Protein AF-A0A321LR96-F1 (afdb_monomer)

Mean predicted aligned error: 14.65 Å

Foldseek 3Di:
DDDPDDDDDPPPPPPPPVPPVNVVVVVVVVVVVVVVVVVVVVVVVVVVVVVVCVVVVVVVVVVVVVVVVVVVVVLVVQLVVCCVPPHNVVSNVVSVVVVVVVVVVVVVVVVVVVVPPPPDPVVVVVVVVVVVVVVVVVD

pLDDT: mean 81.4, std 16.48, range [43.97, 98.44]

Solvent-accessible surface area (backbone atoms only — not comparable to full-atom values): 8122 Å² total; per-residue (Å²): 136,88,91,86,76,90,89,82,76,85,72,74,73,79,72,77,64,73,44,75,67,51,58,49,49,49,52,51,53,52,50,55,48,51,54,52,49,54,50,51,49,52,50,48,53,52,50,50,57,53,59,67,44,50,67,56,53,53,54,51,53,54,49,50,56,52,48,50,55,51,49,53,52,50,50,51,52,53,25,62,71,40,18,87,80,64,35,59,74,54,22,45,51,54,54,49,50,55,52,47,53,53,50,52,51,53,49,52,51,50,52,55,53,56,73,66,54,74,90,57,69,61,72,62,54,52,55,61,50,51,56,54,53,56,59,62,73,77,109

Sequence (139 aa):
MREARVLESGTYVGGSRESITDLLGDLVGNSAALVRDELALARCEVSDKITGLRPGILLVAVGAVISLGSLLTLSAAAVIALAPAIGWPASALVIGLALGLVSMTVILIGVNKIRRLNLAPAQTIETLIEDKEWLKQLT

Secondary structure (DSSP, 8-state):
-------------------HHHHHHHHHHHHHHHHHHHHHHHHHHHHHHHHHHHHHHHHHHHHHHHHHHHHHHHHHHHHHHHHHHH-HHHHHHHHHHHHHHHHHHHHHHHHHHHHHS--S-HHHHHHHHHHHHHHHH--

Structure (mmCIF, N/CA/C/O backbone):
data_AF-A0A321LR96-F1
#
_entry.id   AF-A0A321LR96-F1
#
loop_
_atom_site.group_PDB
_atom_site.id
_atom_site.type_symbol
_atom_site.label_atom_id
_atom_site.label_alt_id
_atom_site.label_comp_id
_atom_site.label_asym_id
_atom_site.label_entity_id
_atom_site.label_seq_id
_atom_site.pdbx_PDB_ins_code
_atom_site.Cartn_x
_atom_site.Cartn_y
_atom_site.Cartn_z
_atom_site.occupancy
_atom_site.B_iso_or_equiv
_atom_site.auth_seq_id
_atom_site.auth_comp_id
_atom_site.auth_asym_id
_atom_site.auth_atom_id
_atom_site.pdbx_PDB_model_num
ATOM 1 N N . MET A 1 1 ? -49.621 6.742 98.179 1.00 54.88 1 MET A N 1
ATOM 2 C CA . MET A 1 1 ? -49.679 7.910 97.274 1.00 54.88 1 MET A CA 1
ATOM 3 C C . MET A 1 1 ? -48.364 7.996 96.523 1.00 54.88 1 MET A C 1
ATOM 5 O O . MET A 1 1 ? -47.341 7.886 97.177 1.00 54.88 1 MET A O 1
ATOM 9 N N . ARG A 1 2 ? -48.442 8.254 95.209 1.00 60.09 2 ARG A N 1
ATOM 10 C CA . ARG A 1 2 ? -47.348 8.636 94.297 1.00 60.09 2 ARG A CA 1
ATOM 11 C C . ARG A 1 2 ? -46.261 7.591 94.057 1.00 60.09 2 ARG A C 1
ATOM 13 O O . ARG A 1 2 ? -45.240 7.686 94.702 1.00 60.09 2 ARG A O 1
ATOM 20 N N . GLU A 1 3 ? -46.469 6.732 93.060 1.00 56.41 3 GLU A N 1
ATOM 21 C CA . GLU A 1 3 ? -45.490 6.423 91.996 1.00 56.41 3 GLU A CA 1
ATOM 22 C C . GLU A 1 3 ? -46.288 5.958 90.765 1.00 56.41 3 GLU A C 1
ATOM 24 O O . GLU A 1 3 ? -46.431 4.778 90.475 1.00 56.41 3 GLU A O 1
ATOM 29 N N . ALA A 1 4 ? -46.931 6.920 90.100 1.00 65.50 4 ALA A N 1
ATOM 30 C CA . ALA A 1 4 ? -47.617 6.732 88.826 1.00 65.50 4 ALA A CA 1
ATOM 31 C C . ALA A 1 4 ? -46.972 7.681 87.817 1.00 65.50 4 ALA A C 1
ATOM 33 O O . ALA A 1 4 ? -47.407 8.822 87.664 1.00 65.50 4 ALA A O 1
ATOM 34 N N . ARG A 1 5 ? -45.868 7.248 87.212 1.00 71.88 5 ARG A N 1
ATOM 35 C CA . ARG A 1 5 ? -45.259 7.836 86.013 1.00 71.88 5 ARG A CA 1
ATOM 36 C C . ARG A 1 5 ? -44.144 6.894 85.568 1.00 71.88 5 ARG A C 1
ATOM 38 O O . ARG A 1 5 ? -43.476 6.361 86.441 1.00 71.88 5 ARG A O 1
ATOM 45 N N . VAL A 1 6 ? -43.915 6.781 84.258 1.00 66.31 6 VAL A N 1
ATOM 46 C CA . VAL A 1 6 ? -43.011 5.823 83.585 1.00 66.31 6 VAL A CA 1
ATOM 47 C C . VAL A 1 6 ? -43.766 4.503 83.375 1.00 66.31 6 VAL A C 1
ATOM 49 O O . VAL A 1 6 ? -43.871 3.695 84.281 1.00 66.31 6 VAL A O 1
ATOM 52 N N . LEU A 1 7 ? -44.487 4.295 82.269 1.00 55.72 7 LEU A N 1
ATOM 53 C CA . LEU A 1 7 ? -43.957 4.121 80.914 1.00 55.72 7 LEU A CA 1
ATOM 54 C C . LEU A 1 7 ? -44.963 4.640 79.863 1.00 55.72 7 LEU A C 1
ATOM 56 O O . LEU A 1 7 ? -45.869 3.923 79.450 1.00 55.72 7 LEU A O 1
ATOM 60 N N . GLU A 1 8 ? -44.790 5.879 79.409 1.00 63.78 8 GLU A N 1
ATOM 61 C CA . GLU A 1 8 ? -45.280 6.297 78.093 1.00 63.78 8 GLU A CA 1
ATOM 62 C C . GLU A 1 8 ? -44.093 6.429 77.142 1.00 63.78 8 GLU A C 1
ATOM 64 O O . GLU A 1 8 ? -42.972 6.720 77.559 1.00 63.78 8 GLU A O 1
ATOM 69 N N . SER A 1 9 ? -44.398 6.258 75.858 1.00 54.41 9 SER A N 1
ATOM 70 C CA . SER A 1 9 ? -43.528 6.327 74.683 1.00 54.41 9 SER A CA 1
ATOM 71 C C . SER A 1 9 ? -42.732 5.059 74.357 1.00 54.41 9 SER A C 1
ATOM 73 O O . SER A 1 9 ? -41.507 5.012 74.367 1.00 54.41 9 SER A O 1
ATOM 75 N N . GLY A 1 10 ? -43.466 4.044 73.889 1.00 49.94 10 GLY A N 1
ATOM 76 C CA . GLY A 1 10 ? -43.019 3.350 72.686 1.00 49.94 10 GLY A CA 1
ATOM 77 C C . GLY A 1 10 ? -42.857 4.390 71.579 1.00 49.94 10 GLY A C 1
ATOM 78 O O . GLY A 1 10 ? -43.822 4.763 70.913 1.00 49.94 10 GLY A O 1
ATOM 79 N N . THR A 1 11 ? -41.645 4.914 71.433 1.00 48.94 11 THR A N 1
ATOM 80 C CA . THR A 1 11 ? -41.204 5.563 70.209 1.00 48.94 11 THR A CA 1
ATOM 81 C C . THR A 1 11 ? -41.295 4.506 69.122 1.00 48.94 11 THR A C 1
ATOM 83 O O . THR A 1 11 ? -40.403 3.680 68.940 1.00 48.94 11 THR A O 1
ATOM 86 N N . TYR A 1 12 ? -42.415 4.511 68.402 1.00 53.28 12 TYR A N 1
ATOM 87 C CA . TYR A 1 12 ? -42.432 4.041 67.032 1.00 53.28 12 TYR A CA 1
ATOM 88 C C . TYR A 1 12 ? -41.338 4.839 66.332 1.00 53.28 12 TYR A C 1
ATOM 90 O O . TYR A 1 12 ? -41.526 6.009 66.001 1.00 53.28 12 TYR A O 1
ATOM 98 N N . VAL A 1 13 ? -40.156 4.230 66.198 1.00 55.22 13 VAL A N 1
ATOM 99 C CA . VAL A 1 13 ? -39.191 4.603 65.172 1.00 55.22 13 VAL A CA 1
ATOM 100 C C . VAL A 1 13 ? -40.034 4.640 63.916 1.00 55.22 13 VAL A C 1
ATOM 102 O O . VAL A 1 13 ? -40.546 3.602 63.492 1.00 55.22 13 VAL A O 1
ATOM 105 N N . GLY A 1 14 ? -40.307 5.855 63.438 1.00 49.41 14 GLY A N 1
ATOM 106 C CA . GLY A 1 14 ? -40.966 6.087 62.174 1.00 49.41 14 GLY A CA 1
ATOM 107 C C . GLY A 1 14 ? -40.152 5.320 61.161 1.00 49.41 14 GLY A C 1
ATOM 108 O O . GLY A 1 14 ? -39.076 5.754 60.763 1.00 49.41 14 GLY A O 1
ATOM 109 N N . GLY A 1 15 ? -40.626 4.118 60.847 1.00 50.62 15 GLY A N 1
ATOM 110 C CA . GLY A 1 15 ? -40.134 3.348 59.744 1.00 50.62 15 GLY A CA 1
ATOM 111 C C . GLY A 1 15 ? -40.473 4.185 58.537 1.00 50.62 15 GLY A C 1
ATOM 112 O O . GLY A 1 15 ? -41.575 4.074 57.999 1.00 50.62 15 GLY A O 1
ATOM 113 N N . SER A 1 16 ? -39.519 5.001 58.105 1.00 55.34 16 SER A N 1
ATOM 114 C CA . SER A 1 16 ? -39.276 5.183 56.689 1.00 55.34 16 SER A CA 1
ATOM 115 C C . SER A 1 16 ? -39.024 3.778 56.154 1.00 55.34 16 SER A C 1
ATOM 117 O O . SER A 1 16 ? -37.892 3.326 56.037 1.00 55.34 16 SER A O 1
ATOM 119 N N . ARG A 1 17 ? -40.112 3.021 55.958 1.00 56.09 17 ARG A N 1
ATOM 120 C CA . ARG A 1 17 ? -40.147 1.930 55.006 1.00 56.09 17 ARG A CA 1
ATOM 121 C C . ARG A 1 17 ? -39.707 2.626 53.738 1.00 56.09 17 ARG A C 1
ATOM 123 O O . ARG A 1 17 ? -40.498 3.405 53.208 1.00 56.09 17 ARG A O 1
ATOM 130 N N . GLU A 1 18 ? -38.447 2.448 53.352 1.00 58.53 18 GLU A N 1
ATOM 131 C CA . GLU A 1 18 ? -38.026 2.744 51.990 1.00 58.53 18 GLU A CA 1
ATOM 132 C C . GLU A 1 18 ? -39.157 2.260 51.102 1.00 58.53 18 GLU A C 1
ATOM 134 O O . GLU A 1 18 ? -39.585 1.099 51.174 1.00 58.53 18 GLU A O 1
ATOM 139 N N . SER A 1 19 ? -39.768 3.213 50.407 1.00 77.00 19 SER A N 1
ATOM 140 C CA . SER A 1 19 ? -40.877 2.882 49.543 1.00 77.00 19 SER A CA 1
ATOM 141 C C . SER A 1 19 ? -40.336 1.894 48.516 1.00 77.00 19 SER A C 1
ATOM 143 O O . SER A 1 19 ? -39.192 2.009 48.080 1.00 77.00 19 SER A O 1
ATOM 145 N N . ILE A 1 20 ? -41.153 0.945 48.064 1.00 75.75 20 ILE A N 1
ATOM 146 C CA . ILE A 1 20 ? -40.806 0.115 46.897 1.00 75.75 20 ILE A CA 1
ATOM 147 C C . ILE A 1 20 ? -40.388 1.021 45.717 1.00 75.75 20 ILE A C 1
ATOM 149 O O . ILE A 1 20 ? -39.554 0.644 44.901 1.00 75.75 20 ILE A O 1
ATOM 153 N N . THR A 1 21 ? -40.908 2.252 45.677 1.00 76.94 21 THR A N 1
ATOM 154 C CA . THR A 1 21 ? -40.509 3.320 44.756 1.00 76.94 21 THR A CA 1
ATOM 155 C C . THR A 1 21 ? -39.062 3.805 44.937 1.00 76.94 21 THR A C 1
ATOM 157 O O . THR A 1 21 ? -38.405 4.039 43.928 1.00 76.94 21 THR A O 1
ATOM 160 N N . ASP A 1 22 ? -38.550 3.920 46.166 1.00 75.56 22 ASP A N 1
ATOM 161 C CA . ASP A 1 22 ? -37.155 4.321 46.427 1.00 75.56 22 ASP A CA 1
ATOM 162 C C . ASP A 1 22 ? -36.179 3.211 46.017 1.00 75.56 22 ASP A C 1
ATOM 164 O O . ASP A 1 22 ? -35.215 3.472 45.305 1.00 75.56 22 ASP A O 1
ATOM 168 N N . LEU A 1 23 ? -36.487 1.950 46.348 1.00 80.94 23 LEU A N 1
ATOM 169 C CA . LEU A 1 23 ? -35.664 0.795 45.957 1.00 80.94 23 LEU A CA 1
ATOM 170 C C . LEU A 1 23 ? -35.618 0.593 44.433 1.00 80.94 23 LEU A C 1
ATOM 172 O O . LEU A 1 23 ? -34.592 0.198 43.881 1.00 80.94 23 LEU A O 1
ATOM 176 N N . LEU A 1 24 ? -36.726 0.870 43.735 1.00 79.19 24 LEU A N 1
ATOM 177 C CA . LEU A 1 24 ? -36.762 0.875 42.270 1.00 79.19 24 LEU A CA 1
ATOM 178 C C . LEU A 1 24 ? -35.957 2.044 41.684 1.00 79.19 24 LEU A C 1
ATOM 180 O O . LEU A 1 24 ? -35.279 1.857 40.674 1.00 79.19 24 LEU A O 1
ATOM 184 N N . GLY A 1 25 ? -36.002 3.222 42.314 1.00 79.25 25 GLY A N 1
ATOM 185 C CA . GLY A 1 25 ? -35.191 4.380 41.932 1.00 79.25 25 GLY A CA 1
ATOM 186 C C . GLY A 1 25 ? -33.692 4.095 42.035 1.00 79.25 25 GLY A C 1
ATOM 187 O O . GLY A 1 25 ? -32.953 4.338 41.078 1.00 79.25 25 GLY A O 1
ATOM 188 N N . ASP A 1 26 ? -33.269 3.484 43.141 1.00 77.25 26 ASP A N 1
ATOM 189 C CA . ASP A 1 26 ? -31.885 3.057 43.347 1.00 77.25 26 ASP A CA 1
ATOM 190 C C . ASP A 1 26 ? -31.469 1.962 42.360 1.00 77.25 26 ASP A C 1
ATOM 192 O O . ASP A 1 26 ? -30.393 2.049 41.772 1.00 77.25 26 ASP A O 1
ATOM 196 N N . LEU A 1 27 ? -32.325 0.972 42.078 1.00 79.56 27 LEU A N 1
ATOM 197 C CA . LEU A 1 27 ? -32.015 -0.085 41.109 1.00 79.56 27 LEU A CA 1
ATOM 198 C C . LEU A 1 27 ? -31.848 0.457 39.678 1.00 79.56 27 LEU A C 1
ATOM 200 O O . LEU A 1 27 ? -30.939 0.031 38.960 1.00 79.56 27 LEU A O 1
ATOM 204 N N . VAL A 1 28 ? -32.684 1.415 39.263 1.00 81.38 28 VAL A N 1
ATOM 205 C CA . VAL A 1 28 ? -32.567 2.093 37.959 1.00 81.38 28 VAL A CA 1
ATOM 206 C C . VAL A 1 28 ? -31.295 2.943 37.902 1.00 81.38 28 VAL A C 1
ATOM 208 O O . VAL A 1 28 ? -30.562 2.881 36.911 1.00 81.38 28 VAL A O 1
ATOM 211 N N . GLY A 1 29 ? -30.984 3.681 38.972 1.00 76.75 29 GLY A N 1
ATOM 212 C CA . GLY A 1 29 ? -29.750 4.460 39.088 1.00 76.75 29 GLY A CA 1
ATOM 213 C C . GLY A 1 29 ? -28.492 3.590 39.014 1.00 76.75 29 GLY A C 1
ATOM 214 O O . GLY A 1 29 ? -27.562 3.900 38.266 1.00 76.75 29 GLY A O 1
ATOM 215 N N . ASN A 1 30 ? -28.491 2.453 39.712 1.00 78.06 30 ASN A N 1
ATOM 216 C CA . ASN A 1 30 ? -27.374 1.511 39.733 1.00 78.06 30 ASN A CA 1
ATOM 217 C C . ASN A 1 30 ? -27.219 0.758 38.397 1.00 78.06 30 ASN A C 1
ATOM 219 O O . ASN A 1 30 ? -26.101 0.506 37.951 1.00 78.06 30 ASN A O 1
ATOM 223 N N . SER A 1 31 ? -28.327 0.459 37.711 1.00 81.94 31 SER A N 1
ATOM 224 C CA . SER A 1 31 ? -28.306 -0.135 36.364 1.00 81.94 31 SER A CA 1
ATOM 225 C C . SER A 1 31 ? -27.736 0.839 35.328 1.00 81.94 31 SER A C 1
ATOM 227 O O . SER A 1 31 ? -26.917 0.455 34.493 1.00 81.94 31 SER A O 1
ATOM 229 N N . ALA A 1 32 ? -28.101 2.124 35.412 1.00 83.00 32 ALA A N 1
ATOM 230 C CA . ALA A 1 32 ? -27.529 3.169 34.564 1.00 83.00 32 ALA A CA 1
ATOM 231 C C . ALA A 1 32 ? -26.026 3.375 34.825 1.00 83.00 32 ALA A C 1
ATOM 233 O O . ALA A 1 32 ? -25.278 3.670 33.891 1.00 83.00 32 ALA A O 1
ATOM 234 N N . ALA A 1 33 ? -25.574 3.202 36.073 1.00 83.31 33 ALA A N 1
ATOM 235 C CA . ALA A 1 33 ? -24.153 3.211 36.414 1.00 83.31 33 ALA A CA 1
ATOM 236 C C . ALA A 1 33 ? -23.405 2.032 35.759 1.00 83.31 33 ALA A C 1
ATOM 238 O O . ALA A 1 33 ? -22.428 2.270 35.054 1.00 83.31 33 ALA A O 1
ATOM 239 N N . LEU A 1 34 ? -23.923 0.801 35.864 1.00 87.75 34 LEU A N 1
ATOM 240 C CA . LEU A 1 34 ? -23.329 -0.384 35.224 1.00 87.75 34 LEU A CA 1
ATOM 241 C C . LEU A 1 34 ? -23.179 -0.234 33.702 1.00 87.75 34 LEU A C 1
ATOM 243 O O . LEU A 1 34 ? -22.132 -0.550 33.146 1.00 87.75 34 LEU A O 1
ATOM 247 N N . VAL A 1 35 ? -24.208 0.275 33.015 1.00 88.94 35 VAL A N 1
ATOM 248 C CA . VAL A 1 35 ? -24.162 0.482 31.554 1.00 88.94 35 VAL A CA 1
ATOM 249 C C . VAL A 1 35 ? -23.077 1.490 31.166 1.00 88.94 35 VAL A C 1
ATOM 251 O O . VAL A 1 35 ? -22.390 1.319 30.156 1.00 88.94 35 VAL A O 1
ATOM 254 N N . ARG A 1 36 ? -22.905 2.554 31.958 1.00 89.06 36 ARG A N 1
ATOM 255 C CA . ARG A 1 36 ? -21.851 3.553 31.729 1.00 89.06 36 ARG A CA 1
ATOM 256 C C . ARG A 1 36 ? -20.461 2.958 31.929 1.00 89.06 36 ARG A C 1
ATOM 258 O O . ARG A 1 36 ? -19.565 3.295 31.154 1.00 89.06 36 ARG A O 1
ATOM 265 N N . ASP A 1 37 ? -20.302 2.083 32.913 1.00 88.44 37 ASP A N 1
ATOM 266 C CA . ASP A 1 37 ? -19.036 1.414 33.205 1.00 88.44 37 ASP A CA 1
ATOM 267 C C . ASP A 1 37 ? -18.668 0.402 32.115 1.00 88.44 37 ASP A C 1
ATOM 269 O O . ASP A 1 37 ? -17.543 0.426 31.616 1.00 88.44 37 ASP A O 1
ATOM 273 N N . GLU A 1 38 ? -19.624 -0.402 31.647 1.00 85.62 38 GLU A N 1
ATOM 274 C CA . GLU A 1 38 ? -19.411 -1.342 30.540 1.00 85.62 38 GLU A CA 1
ATOM 275 C C . GLU A 1 38 ? -19.052 -0.599 29.242 1.00 85.62 38 GLU A C 1
ATOM 277 O O . GLU A 1 38 ? -18.147 -0.996 28.506 1.00 85.62 38 GLU A O 1
ATOM 282 N N . LEU A 1 39 ? -19.692 0.550 28.983 1.00 89.06 39 LEU A N 1
ATOM 283 C CA . LEU A 1 39 ? -19.342 1.412 27.853 1.00 89.06 39 LEU A CA 1
ATOM 284 C C . LEU A 1 39 ? -17.938 2.017 28.005 1.00 89.06 39 LEU A C 1
ATOM 286 O O . LEU A 1 39 ? -17.215 2.146 27.013 1.00 89.06 39 LEU A O 1
ATOM 290 N N . ALA A 1 40 ? -17.544 2.409 29.218 1.00 90.12 40 ALA A N 1
ATOM 291 C CA . ALA A 1 40 ? -16.204 2.917 29.495 1.00 90.12 40 ALA A CA 1
ATOM 292 C C . ALA A 1 40 ? -15.141 1.827 29.291 1.00 90.12 40 ALA A C 1
ATOM 294 O O . ALA A 1 40 ? -14.108 2.094 28.671 1.00 90.12 40 ALA A O 1
A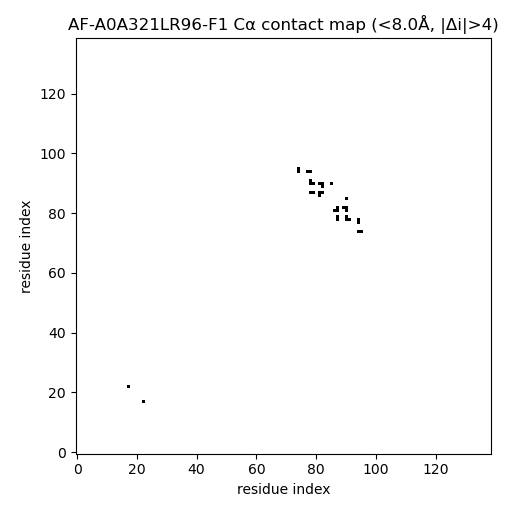TOM 295 N N . LEU A 1 41 ? -15.421 0.597 29.726 1.00 90.88 41 LEU A N 1
ATOM 296 C CA . LEU A 1 41 ? -14.551 -0.560 29.542 1.00 90.88 41 LEU A CA 1
ATOM 297 C C . LEU A 1 41 ? -14.433 -0.946 28.063 1.00 90.88 41 LEU A C 1
ATOM 299 O O . LEU A 1 41 ? -13.321 -1.065 27.553 1.00 90.88 41 LEU A O 1
ATOM 303 N N . ALA A 1 42 ? -15.554 -1.034 27.344 1.00 88.94 42 ALA A N 1
ATOM 304 C CA . ALA A 1 42 ? -15.570 -1.311 25.910 1.00 88.94 42 ALA A CA 1
ATOM 305 C C . ALA A 1 42 ? -14.798 -0.245 25.115 1.00 88.94 42 ALA A C 1
ATOM 307 O O . ALA A 1 42 ? -14.030 -0.568 24.206 1.00 88.94 42 ALA A O 1
ATOM 308 N N . ARG A 1 43 ? -14.941 1.040 25.476 1.00 86.69 43 ARG A N 1
ATOM 309 C CA . ARG A 1 43 ? -14.134 2.125 24.890 1.00 86.69 43 ARG A CA 1
ATOM 310 C C . ARG A 1 43 ? -12.646 1.953 25.181 1.00 86.69 43 ARG A C 1
ATOM 312 O O . ARG A 1 43 ? -11.838 2.194 24.284 1.00 86.69 43 ARG A O 1
ATOM 319 N N . CYS A 1 44 ? -12.290 1.553 26.399 1.00 89.25 44 CYS A N 1
ATOM 320 C CA . CYS A 1 44 ? -10.908 1.291 26.789 1.00 89.25 44 CYS A CA 1
ATOM 321 C C . CYS A 1 44 ? -10.316 0.141 25.965 1.00 89.25 44 CYS A C 1
ATOM 323 O O . CYS A 1 44 ? -9.282 0.319 25.330 1.00 89.25 44 CYS A O 1
ATOM 325 N N . GLU A 1 45 ? -11.019 -0.987 25.858 1.00 85.12 45 GLU A N 1
ATOM 326 C CA . GLU A 1 45 ? -10.555 -2.141 25.087 1.00 85.12 45 GLU A CA 1
ATOM 327 C C . GLU A 1 45 ? -10.417 -1.823 23.587 1.00 85.12 45 GLU A C 1
ATOM 329 O O . GLU A 1 45 ? -9.432 -2.212 22.956 1.00 85.12 45 GLU A O 1
ATOM 334 N N . VAL A 1 46 ? -11.358 -1.075 22.998 1.00 86.00 46 VAL A N 1
ATOM 335 C CA . VAL A 1 46 ? -11.230 -0.609 21.606 1.00 86.00 46 VAL A CA 1
ATOM 336 C C . VAL A 1 46 ? -10.013 0.303 21.449 1.00 86.00 46 VAL A C 1
ATOM 338 O O . VAL A 1 46 ? -9.242 0.139 20.501 1.00 86.00 46 VAL A O 1
ATOM 341 N N . SER A 1 47 ? -9.812 1.239 22.379 1.00 82.88 47 SER A N 1
ATOM 342 C CA . SER A 1 47 ? -8.644 2.121 22.382 1.00 82.88 47 SER A CA 1
ATOM 343 C C . SER A 1 47 ? -7.341 1.324 22.488 1.00 82.88 47 SER A C 1
ATOM 345 O O . SER A 1 47 ? -6.421 1.587 21.719 1.00 82.88 47 SER A O 1
ATOM 347 N N . ASP A 1 48 ? -7.278 0.310 23.349 1.00 82.94 48 ASP A N 1
ATOM 348 C CA . ASP A 1 48 ? -6.106 -0.551 23.529 1.00 82.94 48 ASP A CA 1
ATOM 349 C C . ASP A 1 48 ? -5.812 -1.425 22.304 1.00 82.94 48 ASP A C 1
ATOM 351 O O . ASP A 1 48 ? -4.659 -1.560 21.883 1.00 82.94 48 ASP A O 1
ATOM 355 N N . LYS A 1 49 ? -6.846 -1.959 21.641 1.00 80.88 49 LYS A N 1
ATOM 356 C CA . LYS A 1 49 ? -6.660 -2.657 20.358 1.00 80.88 49 LYS A CA 1
ATOM 357 C C . LYS A 1 49 ? -6.106 -1.707 19.288 1.00 80.88 49 LYS A C 1
ATOM 359 O O . LYS A 1 49 ? -5.213 -2.093 18.534 1.00 80.88 49 LYS A O 1
ATOM 364 N N . ILE A 1 50 ? -6.588 -0.461 19.230 1.00 81.75 50 ILE A N 1
ATOM 365 C CA . ILE A 1 50 ? -6.113 0.558 18.276 1.00 81.75 50 ILE A CA 1
ATOM 366 C C . ILE A 1 50 ? -4.684 1.014 18.599 1.00 81.75 50 ILE A C 1
ATOM 368 O O . ILE A 1 50 ? -3.874 1.193 17.687 1.00 81.75 50 ILE A O 1
ATOM 372 N N . THR A 1 51 ? -4.342 1.214 19.872 1.00 78.94 51 THR A N 1
ATOM 373 C CA . THR A 1 51 ? -2.991 1.629 20.281 1.00 78.94 51 THR A CA 1
ATOM 374 C C . THR A 1 51 ? -1.969 0.532 19.997 1.00 78.94 51 THR A C 1
ATOM 376 O O . THR A 1 51 ? -0.881 0.849 19.514 1.00 78.94 51 THR A O 1
ATOM 379 N N . GLY A 1 52 ? -2.341 -0.741 20.168 1.00 78.81 52 GLY A N 1
ATOM 380 C CA . GLY A 1 52 ? -1.518 -1.894 19.796 1.00 78.81 52 GLY A CA 1
ATOM 381 C C . GLY A 1 52 ? -1.189 -1.979 18.298 1.00 78.81 52 GLY A C 1
ATOM 382 O O . GLY A 1 52 ? -0.122 -2.467 17.929 1.00 78.81 52 GLY A O 1
ATOM 383 N N . LEU A 1 53 ? -2.046 -1.442 17.420 1.00 82.62 53 LEU A N 1
ATOM 384 C CA . LEU A 1 53 ? -1.818 -1.396 15.965 1.00 82.62 53 LEU A CA 1
ATOM 385 C C . LEU A 1 53 ? -0.820 -0.304 15.532 1.00 82.62 53 LEU A C 1
ATOM 387 O O . LEU A 1 53 ? -0.227 -0.406 14.456 1.00 82.62 53 LEU A O 1
ATOM 391 N N . ARG A 1 54 ? -0.600 0.735 16.352 1.00 79.06 54 ARG A N 1
ATOM 392 C CA . ARG A 1 54 ? 0.229 1.911 16.011 1.00 79.06 54 ARG A CA 1
ATOM 393 C C . ARG A 1 54 ? 1.654 1.583 15.534 1.00 79.06 54 ARG A C 1
ATOM 395 O O . ARG A 1 54 ? 2.022 2.079 14.467 1.00 79.06 54 ARG A O 1
ATOM 402 N N . PRO A 1 55 ? 2.466 0.774 16.247 1.00 82.50 55 PRO A N 1
ATOM 403 C CA . PRO A 1 55 ? 3.824 0.466 15.791 1.00 82.50 55 PRO A CA 1
ATOM 404 C C . PRO A 1 55 ? 3.832 -0.339 14.484 1.00 82.50 55 PRO A C 1
ATOM 406 O O . PRO A 1 55 ? 4.689 -0.117 13.628 1.00 82.50 55 PRO A O 1
ATOM 409 N N . GLY A 1 56 ? 2.847 -1.223 14.291 1.00 85.81 56 GLY A N 1
ATOM 410 C CA . GLY A 1 56 ? 2.704 -2.005 13.063 1.00 85.81 56 GLY A CA 1
ATOM 411 C C . GLY A 1 56 ? 2.411 -1.134 11.842 1.00 85.81 56 GLY A C 1
ATOM 412 O O . GLY A 1 56 ? 3.017 -1.327 10.791 1.00 85.81 56 GLY A O 1
ATOM 413 N N . ILE A 1 57 ? 1.544 -0.127 11.985 1.00 91.00 57 ILE A N 1
ATOM 414 C CA . ILE A 1 57 ? 1.205 0.805 10.898 1.00 91.00 57 ILE A CA 1
ATOM 415 C C . ILE A 1 57 ? 2.445 1.570 10.417 1.00 91.00 57 ILE A C 1
ATOM 417 O O . ILE A 1 57 ? 2.639 1.713 9.210 1.00 91.00 57 ILE A O 1
ATOM 421 N N . LEU A 1 58 ? 3.309 2.022 11.335 1.00 91.12 58 LEU A N 1
ATOM 422 C CA . LEU A 1 58 ? 4.532 2.743 10.972 1.00 91.12 58 LEU A CA 1
ATOM 423 C C . LEU A 1 58 ? 5.501 1.856 10.175 1.00 91.12 58 LEU A C 1
ATOM 425 O O . LEU A 1 58 ? 6.001 2.274 9.132 1.00 91.12 58 LEU A O 1
ATOM 429 N N . LEU A 1 59 ? 5.726 0.620 10.629 1.00 93.75 59 LEU A N 1
ATOM 430 C CA . LEU A 1 59 ? 6.562 -0.359 9.925 1.00 93.75 59 LEU A CA 1
ATOM 431 C C . LEU A 1 59 ? 6.018 -0.680 8.529 1.00 93.75 59 LEU A C 1
ATOM 433 O O . LEU A 1 59 ? 6.782 -0.707 7.565 1.00 93.75 59 LEU A O 1
ATOM 437 N N . VAL A 1 60 ? 4.702 -0.870 8.403 1.00 95.31 60 VAL A N 1
ATOM 438 C CA . VAL A 1 60 ? 4.045 -1.105 7.109 1.00 95.31 60 VAL A CA 1
ATOM 439 C C . VAL A 1 60 ? 4.209 0.101 6.182 1.00 95.31 60 VAL A C 1
ATOM 441 O O . VAL A 1 60 ? 4.520 -0.082 5.007 1.00 95.31 60 VAL A O 1
ATOM 444 N N . ALA A 1 61 ? 4.061 1.326 6.692 1.00 94.69 61 ALA A N 1
ATOM 445 C CA . ALA A 1 61 ? 4.240 2.541 5.899 1.00 94.69 61 ALA A CA 1
ATOM 446 C C . ALA A 1 61 ? 5.682 2.683 5.379 1.00 94.69 61 ALA A C 1
ATOM 448 O O . ALA A 1 61 ? 5.886 2.915 4.187 1.00 94.69 61 ALA A O 1
ATOM 449 N N . VAL A 1 62 ? 6.684 2.478 6.240 1.00 96.38 62 VAL A N 1
ATOM 450 C CA . VAL A 1 62 ? 8.103 2.496 5.839 1.00 96.38 62 VAL A CA 1
ATOM 451 C C . VAL A 1 62 ? 8.391 1.393 4.818 1.00 96.38 62 VAL A C 1
ATOM 453 O O . VAL A 1 62 ? 8.996 1.651 3.777 1.00 96.38 62 VAL A O 1
ATOM 456 N N . GLY A 1 63 ? 7.905 0.1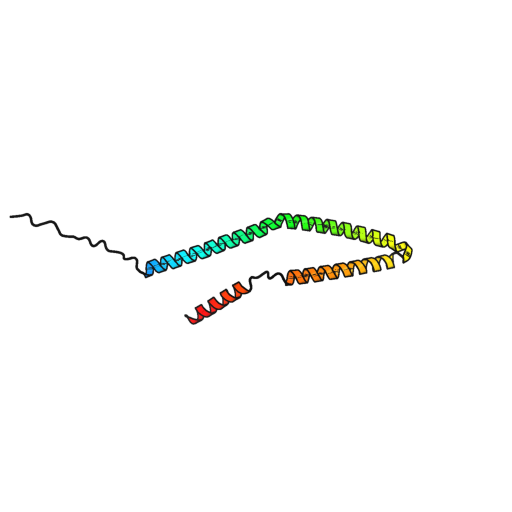76 5.071 1.00 97.19 63 GLY A N 1
ATOM 457 C CA . GLY A 1 63 ? 8.045 -0.952 4.154 1.00 97.19 63 GLY A CA 1
ATOM 458 C C . GLY A 1 63 ? 7.408 -0.693 2.788 1.00 97.19 63 GLY A C 1
ATOM 459 O O . GLY A 1 63 ? 7.988 -1.066 1.769 1.00 97.19 63 GLY A O 1
ATOM 460 N N . ALA A 1 64 ? 6.264 -0.006 2.737 1.00 96.12 64 ALA A N 1
ATOM 461 C CA . ALA A 1 64 ? 5.606 0.370 1.488 1.00 96.12 64 ALA A CA 1
ATOM 462 C C . ALA A 1 64 ? 6.450 1.354 0.661 1.00 96.12 64 ALA A C 1
ATOM 464 O O . ALA A 1 64 ? 6.591 1.168 -0.547 1.00 96.12 64 ALA A O 1
ATOM 465 N N . VAL A 1 65 ? 7.069 2.354 1.302 1.00 97.62 65 VAL A N 1
ATOM 466 C CA . VAL A 1 65 ? 7.969 3.309 0.627 1.00 97.62 65 VAL A CA 1
ATOM 467 C C . VAL A 1 65 ? 9.203 2.601 0.065 1.00 97.62 65 VAL A C 1
ATOM 469 O O . VAL A 1 65 ? 9.553 2.801 -1.098 1.00 97.62 65 VAL A O 1
ATOM 472 N N . ILE A 1 66 ? 9.836 1.733 0.860 1.00 98.19 66 ILE A N 1
ATOM 473 C CA . ILE A 1 66 ? 10.997 0.948 0.415 1.00 98.19 66 ILE A CA 1
ATOM 474 C C . ILE A 1 66 ? 10.606 0.040 -0.755 1.00 98.19 66 ILE A C 1
ATOM 476 O O . ILE A 1 66 ? 11.284 0.028 -1.781 1.00 98.19 66 ILE A O 1
ATOM 480 N N . SER A 1 67 ? 9.477 -0.663 -0.636 1.00 96.50 67 SER A N 1
ATOM 481 C CA . SER A 1 67 ? 8.966 -1.553 -1.683 1.00 96.50 67 SER A CA 1
ATOM 482 C C . SER A 1 67 ? 8.706 -0.806 -2.988 1.00 96.50 67 SER A C 1
ATOM 484 O O . SER A 1 67 ? 9.010 -1.339 -4.052 1.00 96.50 67 SER A O 1
ATOM 486 N N . LEU A 1 68 ? 8.205 0.434 -2.932 1.00 96.44 68 LEU A N 1
ATOM 487 C CA . LEU A 1 68 ? 8.019 1.265 -4.121 1.00 96.44 68 LEU A CA 1
ATOM 488 C C . LEU A 1 68 ? 9.358 1.553 -4.817 1.00 96.44 68 LEU A C 1
ATOM 490 O O . LEU A 1 68 ? 9.474 1.357 -6.026 1.00 96.44 68 LEU A O 1
ATOM 494 N N . GLY A 1 69 ? 10.387 1.953 -4.064 1.00 97.69 69 GLY A N 1
ATOM 495 C CA . GLY A 1 69 ? 11.728 2.187 -4.610 1.00 97.69 69 GLY A CA 1
ATOM 496 C C . GLY A 1 69 ? 12.359 0.925 -5.212 1.00 97.69 69 GLY A C 1
ATOM 497 O O . GLY A 1 69 ? 12.904 0.961 -6.321 1.00 97.69 69 GLY A O 1
ATOM 498 N N . SER A 1 70 ? 12.227 -0.216 -4.530 1.00 98.12 70 SER A N 1
ATOM 499 C CA . SER A 1 70 ? 12.675 -1.515 -5.044 1.00 98.12 70 SER A CA 1
ATOM 500 C C . SER A 1 70 ? 11.921 -1.920 -6.313 1.00 98.12 70 SER A C 1
ATOM 502 O O . SER A 1 70 ? 12.545 -2.391 -7.262 1.00 98.12 70 SER A O 1
ATOM 504 N N . LEU A 1 71 ? 10.606 -1.693 -6.375 1.00 97.44 71 LEU A N 1
ATOM 505 C CA . LEU A 1 71 ? 9.781 -2.033 -7.535 1.00 97.44 71 LEU A CA 1
ATOM 506 C C . LEU A 1 71 ? 10.153 -1.198 -8.764 1.00 97.44 71 LEU A C 1
ATOM 508 O O . LEU A 1 71 ? 10.264 -1.746 -9.859 1.00 97.44 71 LEU A O 1
ATOM 512 N N . LEU A 1 72 ? 10.403 0.104 -8.594 1.00 97.19 72 LEU A N 1
ATOM 513 C CA . LEU A 1 72 ? 10.888 0.970 -9.676 1.00 97.19 72 LEU A CA 1
ATOM 514 C C . LEU A 1 72 ? 12.262 0.516 -10.184 1.00 97.19 72 LEU A C 1
ATOM 516 O O . LEU A 1 72 ? 12.476 0.426 -11.393 1.00 97.19 72 LEU A O 1
ATOM 520 N N . THR A 1 73 ? 13.167 0.165 -9.268 1.00 98.44 73 THR A N 1
ATOM 521 C CA . THR A 1 73 ? 14.511 -0.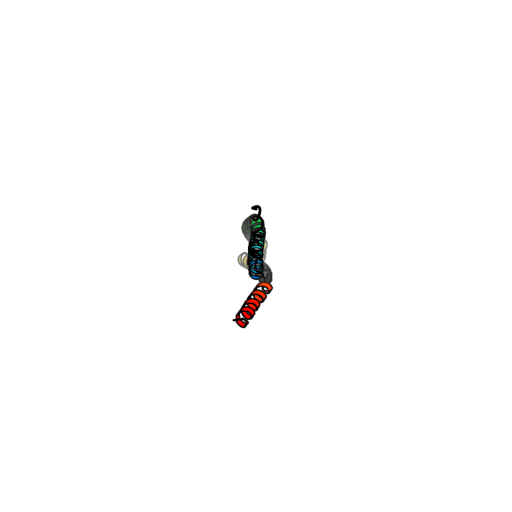326 -9.608 1.00 98.44 73 THR A CA 1
ATOM 522 C C . THR A 1 73 ? 14.448 -1.655 -10.370 1.00 98.44 73 THR A C 1
ATOM 524 O O . THR A 1 73 ? 15.103 -1.806 -11.401 1.00 98.44 73 THR A O 1
ATOM 527 N N . LEU A 1 74 ? 13.609 -2.599 -9.926 1.00 98.19 74 LEU A N 1
ATOM 528 C CA . LEU A 1 74 ? 13.373 -3.866 -10.628 1.00 98.19 74 LEU A CA 1
ATOM 529 C C . LEU A 1 74 ? 12.709 -3.658 -11.991 1.00 98.19 74 LEU A C 1
ATOM 531 O O . LEU A 1 74 ? 13.079 -4.322 -12.955 1.00 98.19 74 LEU A O 1
ATOM 535 N N . SER A 1 75 ? 11.767 -2.718 -12.094 1.00 97.88 75 SER A N 1
ATOM 536 C CA . SER A 1 75 ? 11.120 -2.373 -13.364 1.00 97.88 75 SER A CA 1
ATOM 537 C C . SER A 1 75 ? 12.143 -1.845 -14.368 1.00 97.88 75 SER A C 1
ATOM 539 O O . SER A 1 75 ? 12.184 -2.311 -15.504 1.00 97.88 75 SER A O 1
ATOM 541 N N . ALA A 1 76 ? 13.022 -0.930 -13.944 1.00 97.94 76 ALA A N 1
ATOM 542 C CA . ALA A 1 76 ? 14.106 -0.425 -14.782 1.00 97.94 76 ALA A CA 1
ATOM 543 C C . ALA A 1 76 ? 15.059 -1.550 -15.216 1.00 97.94 76 ALA A C 1
ATOM 545 O O . ALA A 1 76 ? 15.370 -1.664 -16.400 1.00 97.94 76 ALA A O 1
ATOM 546 N N . ALA A 1 77 ? 15.466 -2.423 -14.288 1.00 98.44 77 ALA A N 1
ATOM 547 C CA . ALA A 1 77 ? 16.311 -3.574 -14.597 1.00 98.44 77 ALA A CA 1
ATOM 548 C C . ALA A 1 77 ? 15.656 -4.522 -15.617 1.00 98.44 77 ALA A C 1
ATOM 550 O O . ALA A 1 77 ? 16.311 -4.949 -16.566 1.00 98.44 77 ALA A O 1
ATOM 551 N N . ALA A 1 78 ? 14.359 -4.803 -15.473 1.00 98.12 78 ALA A N 1
ATOM 552 C CA . ALA A 1 78 ? 13.610 -5.640 -16.406 1.00 98.12 78 ALA A CA 1
ATOM 553 C C . ALA A 1 78 ? 13.518 -5.011 -17.804 1.00 98.12 78 ALA A C 1
ATOM 555 O O . ALA A 1 78 ? 13.702 -5.702 -18.806 1.00 98.12 78 ALA A O 1
ATOM 556 N N . VAL A 1 79 ? 13.296 -3.695 -17.886 1.00 98.38 79 VAL A N 1
ATOM 557 C CA . VAL A 1 79 ? 13.292 -2.969 -19.164 1.00 98.38 79 VAL A CA 1
ATOM 558 C C . VAL A 1 79 ? 14.662 -3.035 -19.833 1.00 98.38 79 VAL A C 1
ATOM 560 O O . VAL A 1 79 ? 14.728 -3.348 -21.019 1.00 98.38 79 VAL A O 1
ATOM 563 N N . ILE A 1 80 ? 15.747 -2.803 -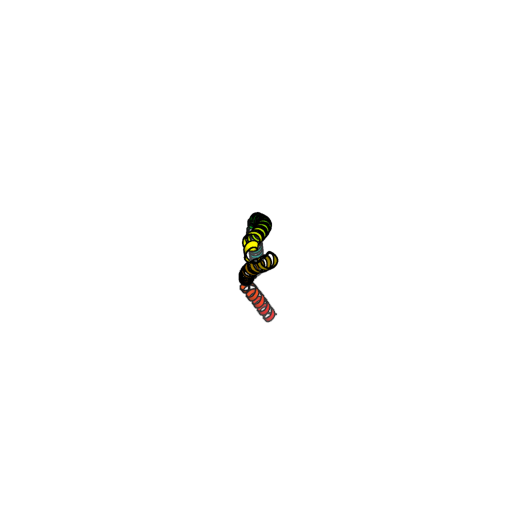19.086 1.00 98.31 80 ILE A N 1
ATOM 564 C CA . ILE A 1 80 ? 17.124 -2.890 -19.598 1.00 98.31 80 ILE A CA 1
ATOM 565 C C . ILE A 1 80 ? 17.429 -4.307 -20.091 1.00 98.31 80 ILE A C 1
ATOM 567 O O . ILE A 1 80 ? 17.993 -4.468 -21.1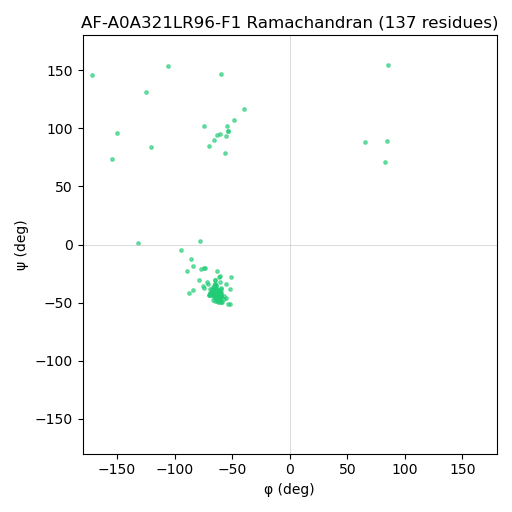69 1.00 98.31 80 ILE A O 1
ATOM 571 N N . ALA A 1 81 ? 17.032 -5.332 -19.335 1.00 98.00 81 ALA A N 1
ATOM 572 C CA . ALA A 1 81 ? 17.259 -6.727 -19.699 1.00 98.00 81 ALA A CA 1
ATOM 573 C C . ALA A 1 81 ? 16.501 -7.137 -20.973 1.00 98.00 81 ALA A C 1
ATOM 575 O O . ALA A 1 81 ? 17.011 -7.931 -21.760 1.00 98.00 81 ALA A O 1
ATOM 576 N N . LEU A 1 82 ? 15.300 -6.590 -21.194 1.00 97.44 82 LEU A N 1
ATOM 577 C CA . LEU A 1 82 ? 14.454 -6.922 -22.343 1.00 97.44 82 LEU A CA 1
ATOM 578 C C . LEU A 1 82 ? 14.725 -6.037 -23.573 1.00 97.44 82 LEU A C 1
ATOM 580 O O . LEU A 1 82 ? 14.437 -6.433 -24.703 1.00 97.44 82 LEU A O 1
ATOM 584 N N . ALA A 1 83 ? 15.286 -4.837 -23.384 1.00 97.88 83 ALA A N 1
ATOM 585 C CA . ALA A 1 83 ? 15.573 -3.873 -24.450 1.00 97.88 83 ALA A CA 1
ATOM 586 C C . ALA A 1 83 ? 16.376 -4.439 -25.642 1.00 97.88 83 ALA A C 1
ATOM 588 O O . ALA A 1 83 ? 16.024 -4.089 -26.768 1.00 97.88 83 ALA A O 1
ATOM 589 N N . PRO A 1 84 ? 17.378 -5.329 -25.475 1.00 97.94 84 PRO A N 1
ATOM 590 C CA . PRO A 1 84 ? 18.097 -5.917 -26.608 1.00 97.94 84 PRO A CA 1
ATOM 591 C C . PRO A 1 84 ? 17.225 -6.770 -27.539 1.00 97.94 84 PRO A C 1
ATOM 593 O O . PRO A 1 84 ? 17.586 -6.955 -28.696 1.00 97.94 84 PRO A O 1
ATOM 596 N N . ALA A 1 85 ? 16.094 -7.294 -27.053 1.00 97.50 85 ALA A N 1
ATOM 597 C CA . ALA A 1 85 ? 15.229 -8.178 -27.830 1.00 97.50 85 ALA A CA 1
ATOM 598 C C . ALA A 1 85 ? 14.187 -7.417 -28.663 1.00 97.50 85 ALA A C 1
ATOM 600 O O . ALA A 1 85 ? 13.928 -7.785 -29.805 1.00 97.50 85 ALA A O 1
ATOM 601 N N . ILE A 1 86 ? 13.572 -6.375 -28.091 1.00 97.62 86 ILE A N 1
ATOM 602 C CA . ILE A 1 86 ? 12.413 -5.689 -28.698 1.00 97.62 86 ILE A CA 1
ATOM 603 C C . ILE A 1 86 ? 12.532 -4.157 -28.727 1.00 97.62 86 ILE A C 1
ATOM 605 O O . ILE A 1 86 ? 11.634 -3.472 -29.211 1.00 97.62 86 ILE A O 1
ATOM 609 N N . GLY A 1 87 ? 13.643 -3.604 -28.238 1.00 97.56 87 GLY A N 1
ATOM 610 C CA . GLY A 1 87 ? 13.883 -2.167 -28.142 1.00 97.56 87 GLY A CA 1
ATOM 611 C C . GLY A 1 87 ? 13.310 -1.528 -26.873 1.00 97.56 87 GLY A C 1
ATOM 612 O O . GLY A 1 87 ? 12.337 -1.992 -26.281 1.00 97.56 87 GLY A O 1
ATOM 613 N N . TRP A 1 88 ? 13.912 -0.410 -26.463 1.00 96.81 88 TRP A N 1
ATOM 614 C CA . TRP A 1 88 ? 13.556 0.334 -25.248 1.00 96.81 88 TRP A CA 1
ATOM 615 C C . TRP A 1 88 ? 12.063 0.687 -25.102 1.00 96.81 88 TRP A C 1
ATOM 617 O O . TRP A 1 88 ? 11.501 0.373 -24.049 1.00 96.81 88 TRP A O 1
ATOM 627 N N . PRO A 1 89 ? 11.387 1.303 -26.099 1.00 96.38 89 PRO A N 1
ATOM 628 C CA . PRO A 1 89 ? 9.992 1.710 -25.929 1.00 96.38 89 PRO A CA 1
ATOM 629 C C . PRO A 1 89 ? 9.041 0.512 -25.814 1.00 96.38 89 PRO A C 1
ATOM 631 O O . PRO A 1 89 ? 8.127 0.536 -24.991 1.00 96.38 89 PRO A O 1
ATOM 634 N N . ALA A 1 90 ? 9.273 -0.559 -26.580 1.00 97.38 90 ALA A N 1
ATOM 635 C CA . ALA A 1 90 ? 8.450 -1.763 -26.507 1.00 97.38 90 ALA A CA 1
ATOM 636 C C . ALA A 1 90 ? 8.649 -2.500 -25.172 1.00 97.38 90 ALA A C 1
ATOM 638 O O . ALA A 1 90 ? 7.670 -2.894 -24.542 1.00 97.38 90 ALA A O 1
ATOM 639 N N . SER A 1 91 ? 9.890 -2.611 -24.686 1.00 97.50 91 SER A N 1
ATOM 640 C CA . SER A 1 91 ? 10.187 -3.203 -23.375 1.00 97.50 91 SER A CA 1
ATOM 641 C C . SER A 1 91 ? 9.513 -2.459 -22.227 1.00 97.50 91 SER A C 1
ATOM 643 O O . SER A 1 91 ? 8.911 -3.092 -21.361 1.00 97.50 91 SER A O 1
ATOM 645 N N . ALA A 1 92 ? 9.559 -1.123 -22.231 1.00 97.38 92 ALA A N 1
ATOM 646 C CA . ALA A 1 92 ? 8.894 -0.310 -21.214 1.00 97.38 92 ALA A CA 1
ATOM 647 C C . ALA A 1 92 ? 7.373 -0.539 -21.193 1.00 97.38 92 ALA A C 1
ATOM 649 O O . ALA A 1 92 ? 6.796 -0.695 -20.117 1.00 97.38 92 ALA A O 1
ATOM 650 N N . LEU A 1 93 ? 6.734 -0.624 -22.366 1.00 98.12 93 LEU A N 1
ATOM 651 C CA . LEU A 1 93 ? 5.300 -0.905 -22.467 1.00 98.12 93 LEU A CA 1
ATOM 652 C C . LEU A 1 93 ? 4.943 -2.312 -21.982 1.00 98.12 93 LEU A C 1
ATOM 654 O O . LEU A 1 93 ? 3.989 -2.460 -21.223 1.00 98.12 93 LEU A O 1
ATOM 658 N N . VAL A 1 94 ? 5.703 -3.336 -22.377 1.00 97.94 94 VAL A N 1
ATOM 659 C CA . VAL A 1 94 ? 5.432 -4.728 -21.982 1.00 97.94 94 VAL A CA 1
ATOM 660 C C . VAL A 1 94 ? 5.563 -4.906 -20.469 1.00 97.94 94 VAL A C 1
ATOM 662 O O . VAL A 1 94 ? 4.654 -5.437 -19.831 1.00 97.94 94 VAL A O 1
ATOM 665 N N . ILE A 1 95 ? 6.659 -4.422 -19.878 1.00 98.06 95 ILE A N 1
ATOM 666 C CA . ILE A 1 95 ? 6.894 -4.522 -18.432 1.00 98.06 95 ILE A CA 1
ATOM 667 C C . ILE A 1 95 ? 5.874 -3.684 -17.655 1.00 98.06 95 ILE A C 1
ATOM 669 O O . ILE A 1 95 ? 5.295 -4.169 -16.681 1.00 98.06 95 ILE A O 1
ATOM 673 N N . GLY A 1 96 ? 5.596 -2.459 -18.113 1.00 97.69 96 GLY A N 1
ATOM 674 C CA . GLY A 1 96 ? 4.596 -1.586 -17.503 1.00 97.69 96 GLY A CA 1
ATOM 675 C C . GLY A 1 96 ? 3.192 -2.192 -17.524 1.00 97.69 96 GLY A C 1
ATOM 676 O O . GLY A 1 96 ? 2.492 -2.149 -16.514 1.00 97.69 96 GLY A O 1
ATOM 677 N N . LEU A 1 97 ? 2.794 -2.817 -18.634 1.00 98.12 97 LEU A N 1
ATOM 678 C CA . LEU A 1 97 ? 1.491 -3.468 -18.758 1.00 98.12 97 LEU A CA 1
ATOM 679 C C . LEU A 1 97 ? 1.400 -4.726 -17.885 1.00 98.12 97 LEU A C 1
ATOM 681 O O . LEU A 1 97 ? 0.395 -4.915 -17.201 1.00 98.12 97 LEU A O 1
ATOM 685 N N . ALA A 1 98 ? 2.456 -5.542 -17.835 1.00 97.62 98 ALA A N 1
ATOM 686 C CA . ALA A 1 98 ? 2.511 -6.714 -16.963 1.00 97.62 98 ALA A CA 1
ATOM 687 C C . ALA A 1 98 ? 2.357 -6.331 -15.479 1.00 97.62 98 ALA A C 1
ATOM 689 O O . ALA A 1 98 ? 1.498 -6.872 -14.780 1.00 97.62 98 ALA A O 1
ATOM 690 N N . LEU A 1 99 ? 3.128 -5.347 -15.007 1.00 97.38 99 LEU A N 1
ATOM 691 C CA . LEU A 1 99 ? 3.018 -4.818 -13.642 1.00 97.38 99 LEU A CA 1
ATOM 692 C C . LEU A 1 99 ? 1.668 -4.141 -13.386 1.00 97.38 99 LEU A C 1
ATOM 694 O O . LEU A 1 99 ? 1.104 -4.293 -12.304 1.00 97.38 99 LEU A O 1
ATOM 698 N N . GLY A 1 100 ? 1.129 -3.429 -14.378 1.00 97.44 100 GLY A N 1
ATOM 699 C CA . GLY A 1 100 ? -0.185 -2.797 -14.310 1.00 97.44 100 GLY A CA 1
ATOM 700 C C . GLY A 1 100 ? -1.305 -3.808 -14.067 1.00 97.44 100 GLY A C 1
ATOM 701 O O . GLY A 1 100 ? -2.145 -3.590 -13.195 1.00 97.44 100 GLY A O 1
ATOM 702 N N . LEU A 1 101 ? -1.282 -4.948 -14.764 1.00 98.12 101 LEU A N 1
ATOM 703 C CA . LEU A 1 101 ? -2.247 -6.029 -14.550 1.00 98.12 101 LEU A CA 1
ATOM 704 C C . LEU A 1 101 ? -2.122 -6.632 -13.147 1.00 98.12 101 LEU A C 1
ATOM 706 O O . LEU A 1 101 ? -3.130 -6.788 -12.456 1.00 98.12 101 LEU A O 1
ATOM 710 N N . VAL A 1 102 ? -0.898 -6.910 -12.690 1.00 97.12 102 VAL A N 1
ATOM 711 C CA . VAL A 1 102 ? -0.661 -7.414 -11.327 1.00 97.12 102 VAL A CA 1
ATOM 712 C C . VAL A 1 102 ? -1.195 -6.420 -10.292 1.00 97.12 102 VAL A C 1
ATOM 714 O O . VAL A 1 102 ? -1.982 -6.798 -9.425 1.00 97.12 102 VAL A O 1
ATOM 717 N N . SER A 1 103 ? -0.854 -5.138 -10.427 1.00 96.00 103 SER A N 1
ATOM 718 C CA . SER A 1 103 ? -1.329 -4.067 -9.545 1.00 96.00 103 SER A CA 1
ATOM 719 C C . SER A 1 103 ? -2.858 -3.988 -9.508 1.00 96.00 103 SER A C 1
ATOM 721 O O . SER A 1 103 ? -3.454 -3.997 -8.429 1.00 96.00 103 SER A O 1
ATOM 723 N N . MET A 1 104 ? -3.510 -4.020 -10.674 1.00 97.62 104 MET A N 1
ATOM 724 C CA . MET A 1 104 ? -4.969 -4.013 -10.787 1.00 97.62 104 MET A CA 1
ATOM 725 C C . MET A 1 104 ? -5.600 -5.166 -9.992 1.00 97.62 104 MET A C 1
ATOM 727 O O . MET A 1 104 ? -6.536 -4.943 -9.225 1.00 97.62 104 MET A O 1
ATOM 731 N N . THR A 1 105 ? -5.072 -6.391 -10.112 1.00 97.81 105 THR A N 1
ATOM 732 C CA . THR A 1 105 ? -5.612 -7.550 -9.375 1.00 97.81 105 THR A CA 1
ATOM 733 C C . THR A 1 105 ? -5.463 -7.403 -7.861 1.00 97.81 105 THR A C 1
ATOM 735 O O . THR A 1 105 ? -6.413 -7.664 -7.123 1.00 97.81 105 THR A O 1
ATOM 738 N N . VAL A 1 106 ? -4.312 -6.917 -7.388 1.00 96.88 106 VAL A N 1
ATOM 739 C CA . VAL A 1 106 ? -4.055 -6.697 -5.958 1.00 96.88 106 VAL A CA 1
ATOM 740 C C . VAL A 1 106 ? -4.986 -5.621 -5.398 1.00 96.88 106 VAL A C 1
ATOM 742 O O . VAL A 1 106 ? -5.573 -5.819 -4.332 1.00 96.88 106 VAL A O 1
ATOM 745 N N . ILE A 1 107 ? -5.189 -4.519 -6.129 1.00 96.06 107 ILE A N 1
ATOM 746 C CA . ILE A 1 107 ? -6.123 -3.450 -5.747 1.00 96.06 107 ILE A CA 1
ATOM 747 C C . ILE A 1 107 ? -7.545 -3.997 -5.645 1.00 96.06 107 ILE A C 1
ATOM 749 O O . ILE A 1 107 ? -8.218 -3.758 -4.644 1.00 96.06 107 ILE A O 1
ATOM 753 N N . LEU A 1 108 ? -8.002 -4.765 -6.637 1.00 97.00 108 LEU A N 1
ATOM 754 C CA . LEU A 1 108 ? -9.345 -5.349 -6.626 1.00 97.00 108 LEU A CA 1
ATOM 755 C C . LEU A 1 108 ? -9.548 -6.283 -5.426 1.00 97.00 108 LEU A C 1
ATOM 757 O O . LEU A 1 108 ? -10.573 -6.194 -4.748 1.00 97.00 108 LEU A O 1
ATOM 761 N N . ILE A 1 109 ? -8.563 -7.131 -5.116 1.00 96.56 109 ILE A N 1
ATOM 762 C CA . ILE A 1 109 ? -8.596 -8.004 -3.933 1.00 96.56 109 ILE A CA 1
ATOM 763 C C . ILE A 1 109 ? -8.648 -7.166 -2.650 1.00 96.56 109 ILE A C 1
ATOM 765 O O . ILE A 1 109 ? -9.473 -7.439 -1.776 1.00 96.56 109 ILE A O 1
ATOM 769 N N . GLY A 1 110 ? -7.809 -6.133 -2.542 1.00 92.50 110 GLY A N 1
ATOM 770 C CA . GLY A 1 110 ? -7.762 -5.235 -1.388 1.00 92.50 110 GLY A CA 1
ATOM 771 C C . GLY A 1 110 ? -9.083 -4.502 -1.162 1.00 92.50 110 GLY A C 1
ATOM 772 O O . GLY A 1 110 ? -9.643 -4.561 -0.068 1.00 92.50 110 GLY A O 1
ATOM 773 N N . VAL A 1 111 ? -9.635 -3.889 -2.211 1.00 92.81 111 VAL A N 1
ATOM 774 C CA . VAL A 1 111 ? -10.935 -3.203 -2.177 1.00 92.81 111 VAL A CA 1
ATOM 775 C C . VAL A 1 111 ? -12.045 -4.170 -1.778 1.00 92.81 111 VAL A C 1
ATOM 777 O O . VAL A 1 111 ? -12.867 -3.840 -0.925 1.00 92.81 111 VAL A O 1
ATOM 780 N N . ASN A 1 112 ? -12.064 -5.378 -2.343 1.00 92.00 112 ASN A N 1
ATOM 781 C CA . ASN A 1 112 ? -13.070 -6.379 -2.003 1.00 92.00 112 ASN A CA 1
ATOM 782 C C . ASN A 1 112 ? -12.937 -6.856 -0.548 1.00 92.00 112 ASN A C 1
ATOM 784 O O . ASN A 1 112 ? -13.942 -7.095 0.117 1.00 92.00 112 ASN A O 1
ATOM 788 N N . LYS A 1 113 ? -11.710 -6.955 -0.023 1.00 90.56 113 LYS A N 1
ATOM 789 C CA . LYS A 1 113 ? -11.467 -7.321 1.375 1.00 90.56 113 LYS A CA 1
ATOM 790 C C . LYS A 1 113 ? -11.908 -6.214 2.330 1.00 90.56 113 LYS A C 1
ATOM 792 O O . LYS A 1 113 ? -12.590 -6.519 3.298 1.00 90.56 113 LYS A O 1
ATOM 797 N N . ILE A 1 114 ? -11.603 -4.950 2.026 1.00 87.31 114 ILE A N 1
ATOM 798 C CA . ILE A 1 114 ? -12.045 -3.793 2.822 1.00 87.31 114 ILE A CA 1
ATOM 799 C C . ILE A 1 114 ? -13.571 -3.688 2.826 1.00 87.31 114 ILE A C 1
ATOM 801 O O . ILE A 1 114 ? -14.164 -3.528 3.884 1.00 87.31 114 ILE A O 1
ATOM 805 N N . ARG A 1 115 ? -14.226 -3.857 1.671 1.00 83.81 115 ARG A N 1
ATOM 806 C CA . ARG A 1 115 ? -15.697 -3.849 1.571 1.00 83.81 115 ARG A CA 1
ATOM 807 C C . ARG A 1 115 ? -16.374 -4.940 2.404 1.00 83.81 115 ARG A C 1
ATOM 809 O O . ARG A 1 115 ? -17.524 -4.773 2.784 1.00 83.81 115 ARG A O 1
ATOM 816 N N . ARG A 1 116 ? -15.684 -6.055 2.663 1.00 80.25 116 ARG A N 1
ATOM 817 C CA . ARG A 1 116 ? -16.177 -7.158 3.505 1.00 80.25 116 ARG A CA 1
ATOM 818 C C . ARG A 1 116 ? -15.909 -6.951 4.994 1.00 80.25 116 ARG A C 1
ATOM 820 O O . ARG A 1 116 ? -16.458 -7.693 5.804 1.00 80.25 116 ARG A O 1
ATOM 827 N N . LEU A 1 117 ? -15.073 -5.983 5.369 1.00 77.06 117 LEU A N 1
ATOM 828 C CA . LEU A 1 117 ? -14.910 -5.604 6.766 1.00 77.06 117 LEU A CA 1
ATOM 829 C C . LEU A 1 117 ? -16.154 -4.807 7.176 1.00 77.06 117 LEU A C 1
ATOM 831 O O . LEU A 1 117 ? -16.295 -3.636 6.832 1.00 77.06 117 LEU A O 1
ATOM 835 N N . ASN A 1 118 ? -17.072 -5.454 7.898 1.00 54.19 118 ASN A N 1
ATOM 836 C CA . ASN A 1 118 ? -18.173 -4.778 8.582 1.00 54.19 118 ASN A CA 1
ATOM 837 C C . ASN A 1 118 ? -17.590 -3.894 9.692 1.00 54.19 118 ASN A C 1
ATOM 839 O O . ASN A 1 118 ? -17.390 -4.340 10.818 1.00 54.19 118 ASN A O 1
ATOM 843 N N . LEU A 1 119 ? -17.287 -2.639 9.359 1.00 56.78 119 LEU A N 1
ATOM 844 C CA . LEU A 1 119 ? -16.806 -1.628 10.309 1.00 56.78 119 LEU A CA 1
ATOM 845 C C . LEU A 1 119 ? -17.934 -1.026 11.168 1.00 56.78 119 LEU A C 1
ATOM 847 O O . LEU A 1 119 ? -17.679 -0.148 11.986 1.00 56.78 119 LEU A O 1
ATOM 851 N N . ALA A 1 120 ? -19.167 -1.511 11.015 1.00 50.44 120 ALA A N 1
ATOM 852 C CA . ALA A 1 120 ? -20.281 -1.224 11.904 1.00 50.44 120 ALA A CA 1
ATOM 853 C C . ALA A 1 120 ? -20.864 -2.555 12.402 1.00 50.44 120 ALA A C 1
ATOM 855 O O . ALA A 1 120 ? -21.141 -3.429 11.572 1.00 50.44 120 ALA A O 1
ATOM 856 N N . PRO A 1 121 ? -21.092 -2.739 13.715 1.00 53.84 121 PRO A N 1
ATOM 857 C CA . PRO A 1 121 ? -21.941 -3.820 14.184 1.00 53.84 121 PRO A CA 1
ATOM 858 C C . PRO A 1 121 ? -23.380 -3.465 13.781 1.00 53.84 121 PRO A C 1
ATOM 860 O O . PRO A 1 121 ? -24.122 -2.846 14.537 1.00 53.84 121 PRO A O 1
ATOM 863 N N . ALA A 1 122 ? -23.759 -3.793 12.541 1.00 54.25 122 ALA A N 1
ATOM 864 C CA . ALA A 1 122 ? -25.080 -3.486 11.986 1.00 54.25 122 ALA A CA 1
ATOM 865 C C . ALA A 1 122 ? -26.210 -4.039 12.873 1.00 54.25 122 ALA A C 1
ATOM 867 O O . ALA A 1 122 ? -27.220 -3.375 13.074 1.00 54.25 122 ALA A O 1
ATOM 868 N N . GLN A 1 123 ? -25.969 -5.192 13.506 1.00 51.41 123 GLN A N 1
ATOM 869 C CA . GLN A 1 123 ? -26.902 -5.835 14.433 1.00 51.41 123 GLN A CA 1
ATOM 870 C C . GLN A 1 123 ? -27.165 -5.008 15.704 1.00 51.41 123 GLN A C 1
ATOM 872 O O . GLN A 1 123 ? -28.264 -5.063 16.243 1.00 51.41 123 GLN A O 1
ATOM 877 N N . THR A 1 124 ? -26.190 -4.215 16.167 1.00 56.19 124 THR A N 1
ATOM 878 C CA . THR A 1 124 ? -26.336 -3.341 17.346 1.00 56.19 124 THR A CA 1
ATOM 879 C C . THR A 1 124 ? -27.093 -2.059 17.013 1.00 56.19 124 THR A C 1
ATOM 881 O O . THR 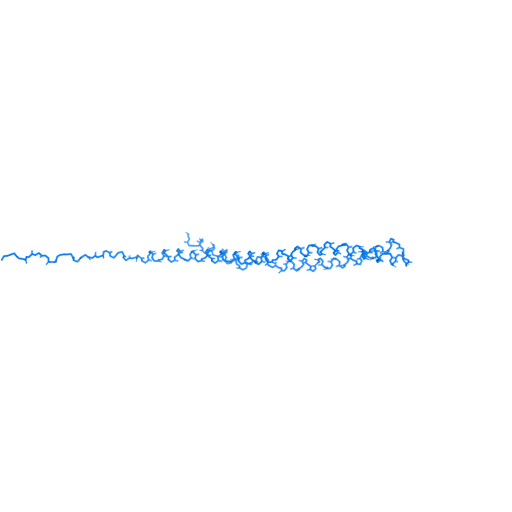A 1 124 ? -27.773 -1.507 17.865 1.00 56.19 124 THR A O 1
ATOM 884 N N . ILE A 1 125 ? -26.997 -1.562 15.778 1.00 58.53 125 ILE A N 1
ATOM 885 C CA . ILE A 1 125 ? -27.735 -0.359 15.371 1.00 58.53 125 ILE A CA 1
ATOM 886 C C . ILE A 1 125 ? -29.219 -0.682 15.158 1.00 58.53 125 ILE A C 1
ATOM 888 O O . ILE A 1 125 ? -30.063 0.135 15.506 1.00 58.53 125 ILE A O 1
ATOM 892 N N . GLU A 1 126 ? -29.541 -1.869 14.641 1.00 58.53 126 GLU A N 1
ATOM 893 C CA . GLU A 1 126 ? -30.924 -2.290 14.388 1.00 58.53 126 GLU A CA 1
ATOM 894 C C . 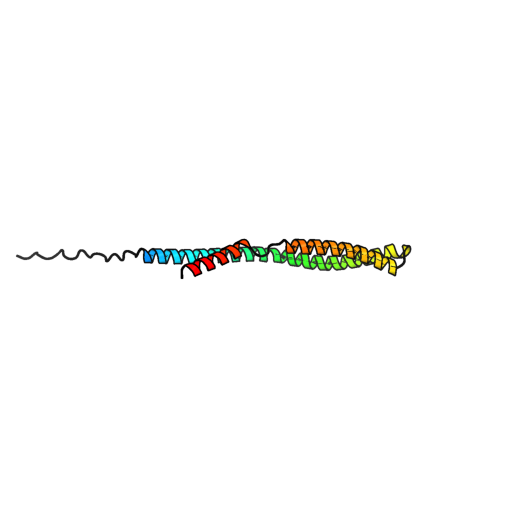GLU A 1 126 ? -31.715 -2.494 15.693 1.00 58.53 126 GLU A C 1
ATOM 896 O O . GLU A 1 126 ? -32.799 -1.934 15.838 1.00 58.53 126 GLU A O 1
ATOM 901 N N . THR A 1 127 ? -31.112 -3.131 16.704 1.00 56.09 127 THR A N 1
ATOM 902 C CA . THR A 1 127 ? -31.724 -3.269 18.044 1.00 56.09 127 THR A CA 1
ATOM 903 C C . THR A 1 127 ? -31.915 -1.924 18.756 1.00 56.09 127 THR A C 1
ATOM 905 O O . THR A 1 127 ? -32.920 -1.717 19.428 1.00 56.09 127 THR A O 1
ATOM 908 N N . LEU A 1 128 ? -31.006 -0.959 18.563 1.00 60.62 128 LEU A N 1
ATOM 909 C CA . LEU A 1 128 ? -31.140 0.390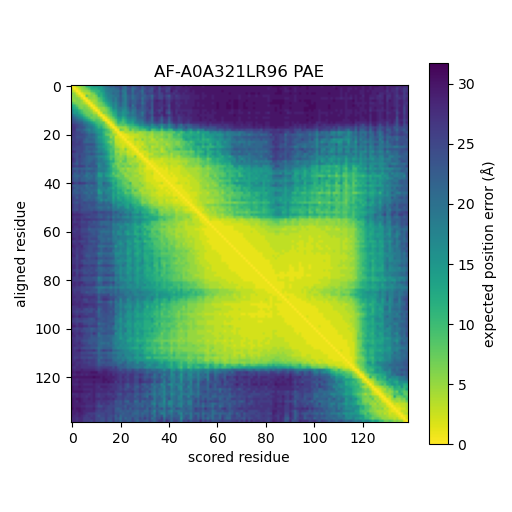 19.139 1.00 60.62 128 LEU A CA 1
ATOM 910 C C . LEU A 1 128 ? -32.204 1.262 18.442 1.00 60.62 128 LEU A C 1
ATOM 912 O O . LEU A 1 128 ? -32.646 2.265 19.012 1.00 60.62 128 LEU A O 1
ATOM 916 N N . ILE A 1 129 ? -32.590 0.933 17.205 1.00 60.03 129 ILE A N 1
ATOM 917 C CA . ILE A 1 129 ? -33.666 1.620 16.475 1.00 60.03 129 ILE A CA 1
ATOM 918 C C . ILE A 1 129 ? -35.029 1.035 16.867 1.00 60.03 129 ILE A C 1
ATOM 920 O O . ILE A 1 129 ? -35.958 1.811 17.094 1.00 60.03 129 ILE A O 1
ATOM 924 N N . GLU A 1 130 ? -35.121 -0.286 17.045 1.00 60.53 130 GLU A N 1
ATOM 925 C CA . GLU A 1 130 ? -36.331 -0.970 17.531 1.00 60.53 130 GLU A CA 1
ATOM 926 C C . GLU A 1 130 ? -36.746 -0.484 18.934 1.00 60.53 130 GLU A C 1
ATOM 928 O O . GLU A 1 130 ? -37.913 -0.151 19.162 1.00 60.53 130 GLU A O 1
ATOM 933 N N . ASP A 1 131 ? -35.783 -0.298 19.845 1.00 61.66 131 ASP A N 1
ATOM 934 C CA . ASP A 1 131 ? -36.039 0.239 21.192 1.00 61.66 131 ASP A CA 1
ATOM 935 C C . ASP A 1 131 ? -36.637 1.660 21.169 1.00 61.66 131 ASP A C 1
ATOM 937 O O . ASP A 1 131 ? -37.456 2.030 22.017 1.00 61.66 131 ASP A O 1
ATOM 941 N N . LYS A 1 132 ? -36.277 2.481 20.172 1.00 63.66 132 LYS A N 1
ATOM 942 C CA . LYS A 1 132 ? -36.850 3.827 20.001 1.00 63.66 132 LYS A CA 1
ATOM 943 C C . LYS A 1 132 ? -38.298 3.799 19.526 1.00 63.66 132 LYS A C 1
ATOM 945 O O . LYS A 1 132 ? -39.055 4.715 19.857 1.00 63.66 132 LYS A O 1
ATOM 950 N N . GLU A 1 133 ? -38.677 2.807 18.730 1.00 65.81 133 GLU A N 1
ATOM 951 C CA . GLU A 1 133 ? -40.051 2.655 18.249 1.00 65.81 133 GLU A CA 1
ATOM 952 C C . GLU A 1 133 ? -40.970 2.135 19.351 1.00 65.81 133 GLU A C 1
ATOM 954 O O . GLU A 1 133 ? -42.079 2.649 19.498 1.00 65.81 133 GLU A O 1
ATOM 959 N N . TRP A 1 134 ? -40.483 1.227 20.199 1.00 67.06 134 TRP A N 1
ATOM 960 C CA . TRP A 1 134 ? -41.237 0.744 21.355 1.00 67.06 134 TRP A CA 1
ATOM 961 C C . TRP A 1 134 ? -41.508 1.856 22.384 1.00 67.06 134 TRP A C 1
ATOM 963 O O . TRP A 1 134 ? -42.635 2.019 22.850 1.00 67.06 134 TRP A O 1
ATOM 973 N N . LEU A 1 135 ? -40.516 2.714 22.660 1.00 68.56 135 LEU A N 1
ATOM 974 C CA . LEU A 1 135 ? -40.681 3.868 23.559 1.00 68.56 135 LEU A CA 1
ATOM 975 C C . LEU A 1 135 ? -41.664 4.924 23.030 1.00 68.56 135 LEU A C 1
ATOM 977 O O . LEU A 1 135 ? -42.340 5.582 23.819 1.00 68.56 135 LEU A O 1
ATOM 981 N N . LYS A 1 136 ? -41.782 5.077 21.705 1.00 66.12 136 LYS A N 1
ATOM 982 C CA . LYS A 1 136 ? -42.777 5.966 21.082 1.00 66.12 136 LYS A CA 1
ATOM 983 C C . LYS A 1 136 ? -44.203 5.419 21.123 1.00 66.12 136 LYS A C 1
ATOM 985 O O . LYS A 1 136 ? -45.125 6.201 20.9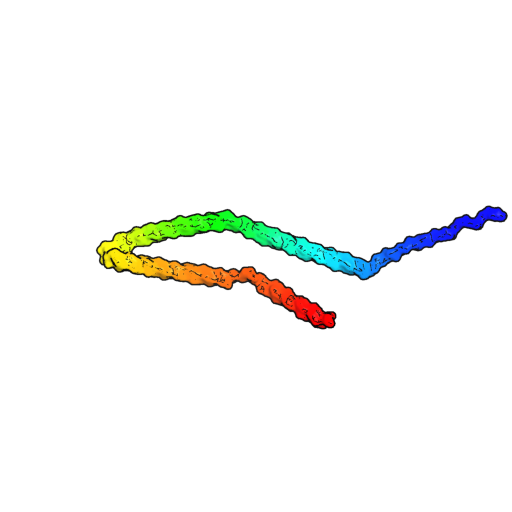51 1.00 66.12 136 LYS A O 1
ATOM 990 N N . GLN A 1 137 ? -44.391 4.113 21.304 1.00 68.56 137 GLN A N 1
ATOM 991 C CA . GLN A 1 137 ? -45.725 3.508 21.414 1.00 68.56 137 GLN A CA 1
ATOM 992 C C . GLN A 1 137 ? -46.301 3.594 22.835 1.00 68.56 137 GLN A C 1
ATOM 994 O O . GLN A 1 137 ? -47.505 3.438 23.016 1.00 68.56 137 GLN A O 1
ATOM 999 N N . LEU A 1 138 ? -45.450 3.831 23.836 1.00 61.62 138 LEU A N 1
ATOM 1000 C CA . LEU A 1 138 ? -45.820 3.912 25.254 1.00 61.62 138 LEU A CA 1
ATOM 1001 C C . LEU A 1 138 ? -46.104 5.335 25.756 1.00 61.62 138 LEU A C 1
ATOM 1003 O O . LEU A 1 138 ? -46.488 5.491 26.914 1.00 61.62 138 LEU A O 1
ATOM 1007 N N . THR A 1 139 ? -45.907 6.353 24.914 1.00 43.97 139 THR A N 1
ATOM 1008 C CA . THR A 1 139 ? -46.274 7.758 25.178 1.00 43.97 139 THR A CA 1
ATOM 1009 C C . THR A 1 139 ? -47.398 8.168 24.242 1.00 43.97 139 THR A C 1
ATOM 1011 O O . THR A 1 139 ? -48.350 8.820 24.723 1.00 43.97 139 THR A O 1
#

Radius of gyration: 36.74 Å; Cα contacts (8 Å, |Δi|>4): 17; chains: 1; bounding box: 68×17×126 Å